Protein AF-A0A7S2LZ35-F1 (afdb_monomer)

Foldseek 3Di:
DVVVVLVVDPPQLQVVLVVVVVVCCVPVLVCLQQDDQDPVNLVVVQVVVLVSLLVSADPQHFDQDPPPRDTDHGDSVVSCVRNVHDGSVVSSLVSLLVVVVVCVPPDPVVVVVVPDDDDPPDDPDDDSVNDDNPNDDDDDPDDDPDDDDDDDDDDDDDDDDDDD

Structure (mmCIF, N/CA/C/O backbone):
data_AF-A0A7S2LZ35-F1
#
_entry.id   AF-A0A7S2LZ35-F1
#
loop_
_atom_site.group_PDB
_atom_site.id
_atom_site.type_symbol
_atom_site.label_atom_id
_atom_site.label_alt_id
_atom_site.label_comp_id
_atom_site.label_asym_id
_atom_site.label_entity_id
_atom_site.label_seq_id
_atom_site.pdbx_PDB_ins_code
_atom_site.Cartn_x
_atom_site.Cartn_y
_atom_site.Cartn_z
_atom_site.occupancy
_atom_site.B_iso_or_equiv
_atom_site.auth_seq_id
_atom_site.auth_comp_id
_atom_site.auth_asym_id
_atom_site.auth_atom_id
_atom_site.pdbx_PDB_model_num
ATOM 1 N N . MET A 1 1 ? -20.106 14.639 -1.423 1.00 40.66 1 MET A N 1
ATOM 2 C CA . MET A 1 1 ? -21.353 13.854 -1.262 1.00 40.66 1 MET A CA 1
ATOM 3 C C . MET A 1 1 ? -21.100 12.389 -0.881 1.00 40.66 1 MET A C 1
ATOM 5 O O . MET A 1 1 ? -21.795 11.892 -0.011 1.00 40.66 1 MET A O 1
ATOM 9 N N . ILE A 1 2 ? -20.058 11.730 -1.406 1.00 49.19 2 ILE A N 1
ATOM 10 C CA . ILE A 1 2 ? -19.741 10.306 -1.138 1.00 49.19 2 ILE A CA 1
ATOM 11 C C . ILE A 1 2 ? -19.340 10.013 0.327 1.00 49.19 2 ILE A C 1
ATOM 13 O O . ILE A 1 2 ? -19.723 8.994 0.892 1.00 49.19 2 ILE A O 1
ATOM 17 N N . HIS A 1 3 ? -18.640 10.937 0.997 1.00 40.78 3 HIS A N 1
ATOM 18 C CA . HIS A 1 3 ? -18.150 10.719 2.369 1.00 40.78 3 HIS A CA 1
ATOM 19 C C . HIS A 1 3 ? -19.265 10.627 3.436 1.00 40.78 3 HIS A C 1
ATOM 21 O O . HIS A 1 3 ? -19.021 10.113 4.524 1.00 40.78 3 HIS A O 1
ATOM 27 N N . ARG A 1 4 ? -20.482 11.134 3.174 1.00 51.84 4 ARG A N 1
ATOM 28 C CA . ARG A 1 4 ? -21.622 10.997 4.106 1.00 51.84 4 ARG A CA 1
ATOM 29 C C . ARG A 1 4 ? -22.387 9.688 3.911 1.00 51.84 4 ARG A C 1
ATOM 31 O O . ARG A 1 4 ? -22.840 9.140 4.903 1.00 51.84 4 ARG A O 1
ATOM 38 N N . LEU A 1 5 ? -22.460 9.170 2.684 1.00 43.72 5 LEU A N 1
ATOM 39 C CA . LEU A 1 5 ? -23.100 7.883 2.390 1.00 43.72 5 LEU A CA 1
ATOM 40 C C . LEU A 1 5 ? -22.292 6.706 2.956 1.00 43.72 5 LEU A C 1
ATOM 42 O O . LEU A 1 5 ? -22.841 5.892 3.686 1.00 43.72 5 LEU A O 1
ATOM 46 N N . LEU A 1 6 ? -20.965 6.707 2.781 1.00 49.78 6 LEU A N 1
ATOM 47 C CA . LEU A 1 6 ? -20.085 5.665 3.343 1.00 49.78 6 LEU A CA 1
ATOM 48 C C . LEU A 1 6 ? -19.996 5.678 4.881 1.00 49.78 6 LEU A C 1
ATOM 50 O O . LEU A 1 6 ? -19.560 4.704 5.484 1.00 49.78 6 LEU A O 1
ATOM 54 N N . ARG A 1 7 ? -20.357 6.800 5.522 1.00 51.75 7 ARG A N 1
ATOM 55 C CA . ARG A 1 7 ? -20.438 6.922 6.990 1.00 51.75 7 ARG A CA 1
ATOM 56 C C . ARG A 1 7 ? -21.841 6.652 7.534 1.00 51.75 7 ARG A C 1
ATOM 58 O O . ARG A 1 7 ? -21.964 6.444 8.735 1.00 51.75 7 ARG A O 1
ATOM 65 N N . GLY A 1 8 ? -22.860 6.762 6.680 1.00 48.88 8 GLY A N 1
ATOM 66 C CA . GLY A 1 8 ? -24.271 6.619 7.031 1.00 48.88 8 GLY A CA 1
ATOM 67 C C . GLY A 1 8 ? -24.752 5.175 6.959 1.00 48.88 8 GLY A C 1
ATOM 68 O O . GLY A 1 8 ? -25.606 4.786 7.747 1.00 48.88 8 GLY A O 1
ATOM 69 N N . GLU A 1 9 ? -24.158 4.365 6.086 1.00 53.78 9 GLU A N 1
ATOM 70 C CA . GLU A 1 9 ? -24.411 2.931 6.054 1.00 53.78 9 GLU A CA 1
ATOM 71 C C . GLU A 1 9 ? -23.328 2.202 6.841 1.00 53.78 9 GLU A C 1
ATOM 73 O O . GLU A 1 9 ? -22.132 2.409 6.636 1.00 53.78 9 GLU A O 1
ATOM 78 N N . ASN A 1 10 ? -23.747 1.322 7.748 1.00 63.78 10 ASN A N 1
ATOM 79 C CA . ASN A 1 10 ? -22.889 0.331 8.380 1.00 63.78 10 ASN A CA 1
ATOM 80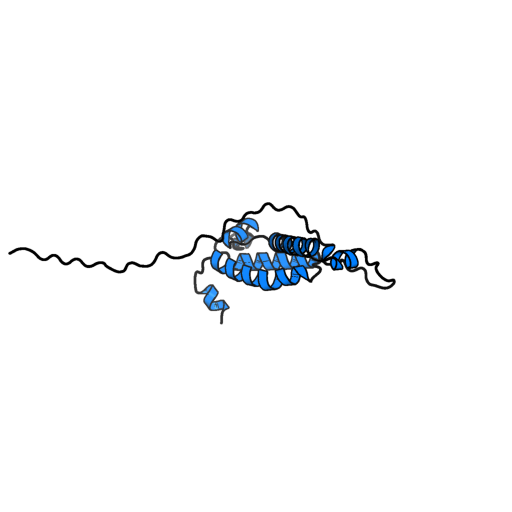 C C . ASN A 1 10 ? -22.376 -0.657 7.311 1.00 63.78 10 ASN A C 1
ATOM 82 O O . ASN A 1 10 ? -22.702 -1.844 7.352 1.00 63.78 10 ASN A O 1
ATOM 86 N N . MET A 1 11 ? -21.539 -0.210 6.373 1.00 73.38 11 MET A N 1
ATOM 87 C CA . MET A 1 11 ? -20.882 -1.093 5.418 1.00 73.38 11 MET A CA 1
ATOM 88 C C . MET A 1 11 ? -19.859 -1.949 6.150 1.00 73.38 11 MET A C 1
ATOM 90 O O . MET A 1 11 ? -19.128 -1.467 7.027 1.00 73.38 11 MET A O 1
ATOM 94 N N . ASN A 1 12 ? -19.860 -3.243 5.848 1.00 88.00 12 ASN A N 1
ATOM 95 C CA . ASN A 1 12 ? -18.923 -4.191 6.432 1.00 88.00 12 ASN A CA 1
ATOM 96 C C . ASN A 1 12 ? -17.478 -3.709 6.154 1.00 88.00 12 ASN A C 1
ATOM 98 O O . ASN A 1 12 ? -17.182 -3.370 5.003 1.00 88.00 12 ASN A O 1
ATOM 102 N N . PRO A 1 13 ? -16.576 -3.663 7.159 1.00 90.00 13 PRO A N 1
ATOM 103 C CA . PRO A 1 13 ? -15.186 -3.237 6.974 1.00 90.00 13 PRO A CA 1
ATOM 104 C C . PRO A 1 13 ? -14.482 -3.940 5.813 1.00 90.00 13 PRO A C 1
ATOM 106 O O . PRO A 1 13 ? -13.709 -3.304 5.099 1.00 90.00 13 PRO A O 1
ATOM 109 N N . ARG A 1 14 ? -14.816 -5.212 5.564 1.00 92.19 14 ARG A N 1
ATOM 110 C CA . ARG A 1 14 ? -14.281 -5.999 4.447 1.00 92.19 14 ARG A CA 1
ATOM 111 C C . ARG A 1 14 ? -14.656 -5.424 3.085 1.00 92.19 14 ARG A C 1
ATOM 113 O O . ARG A 1 14 ? -13.807 -5.342 2.206 1.00 92.19 14 ARG A O 1
ATOM 120 N N . VAL A 1 15 ? -15.897 -4.967 2.917 1.00 90.81 15 VAL A N 1
ATOM 121 C CA . VAL A 1 15 ? -16.371 -4.365 1.659 1.00 90.81 15 VAL A CA 1
ATOM 122 C C . VAL A 1 15 ? -15.667 -3.029 1.415 1.00 90.81 15 VAL A C 1
ATOM 124 O O . VAL A 1 15 ? -15.158 -2.791 0.321 1.00 90.81 15 VAL A O 1
ATOM 127 N N . CYS A 1 16 ? -15.535 -2.188 2.449 1.00 89.06 16 CYS A N 1
ATOM 128 C CA . CYS A 1 16 ? -14.715 -0.971 2.378 1.00 89.06 16 CYS A CA 1
ATOM 129 C C . CYS A 1 16 ? -13.269 -1.289 1.964 1.00 89.06 16 CYS A C 1
ATOM 131 O O . CYS A 1 16 ? -12.706 -0.621 1.094 1.00 89.06 16 CYS A O 1
ATOM 133 N N . GLY A 1 17 ? -12.692 -2.332 2.565 1.00 91.81 17 GLY A N 1
ATOM 134 C CA . GLY A 1 17 ? -11.363 -2.834 2.244 1.00 91.81 17 GLY A CA 1
ATOM 135 C C . GLY A 1 17 ? -11.219 -3.269 0.791 1.00 91.81 17 GLY A C 1
ATOM 136 O O . GLY A 1 17 ? -10.234 -2.900 0.161 1.00 91.81 17 GLY A O 1
ATOM 137 N N . MET A 1 18 ? -12.203 -3.970 0.221 1.00 92.31 18 MET A N 1
ATOM 138 C CA . MET A 1 18 ? -12.187 -4.385 -1.189 1.00 92.31 18 MET A CA 1
ATOM 139 C C . MET A 1 18 ? -12.111 -3.188 -2.143 1.00 92.31 18 MET A C 1
ATOM 141 O O . MET A 1 18 ? -11.251 -3.167 -3.025 1.00 92.31 18 MET A O 1
ATOM 145 N N . PHE A 1 19 ? -12.941 -2.160 -1.943 1.00 90.25 19 PHE A N 1
ATOM 146 C CA . PHE A 1 19 ? -12.892 -0.949 -2.772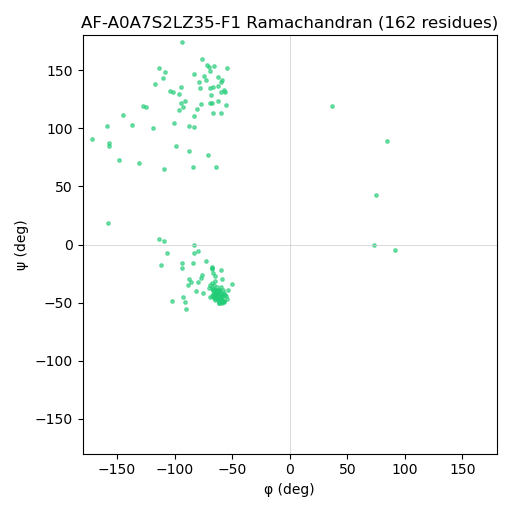 1.00 90.25 19 PHE A CA 1
ATOM 147 C C . PHE A 1 19 ? -11.568 -0.205 -2.621 1.00 90.25 19 PHE A C 1
ATOM 149 O O . PHE A 1 19 ? -10.959 0.208 -3.609 1.00 90.25 19 PHE A O 1
ATOM 156 N N . PHE A 1 20 ? -11.092 -0.055 -1.385 1.00 90.81 20 PHE A N 1
ATOM 157 C CA . PHE A 1 20 ? -9.810 0.590 -1.133 1.00 90.81 20 PHE A CA 1
ATOM 158 C C . PHE A 1 20 ? -8.652 -0.181 -1.767 1.00 90.81 20 PHE A C 1
ATOM 160 O O . PHE A 1 20 ? -7.794 0.422 -2.413 1.00 90.81 20 PHE A O 1
ATOM 167 N N . LYS A 1 21 ? -8.658 -1.513 -1.647 1.00 90.62 21 LYS A N 1
ATOM 168 C CA . LYS A 1 21 ? -7.703 -2.407 -2.299 1.00 90.62 21 LYS A CA 1
ATOM 169 C C . LYS A 1 21 ? -7.729 -2.201 -3.807 1.00 90.62 21 LYS A C 1
ATOM 171 O O . LYS A 1 21 ? -6.666 -1.982 -4.366 1.00 90.62 21 LYS A O 1
ATOM 176 N N . ALA A 1 22 ? -8.894 -2.186 -4.453 1.00 90.19 22 ALA A N 1
ATOM 177 C CA . ALA A 1 22 ? -8.993 -1.981 -5.900 1.00 90.19 22 ALA A CA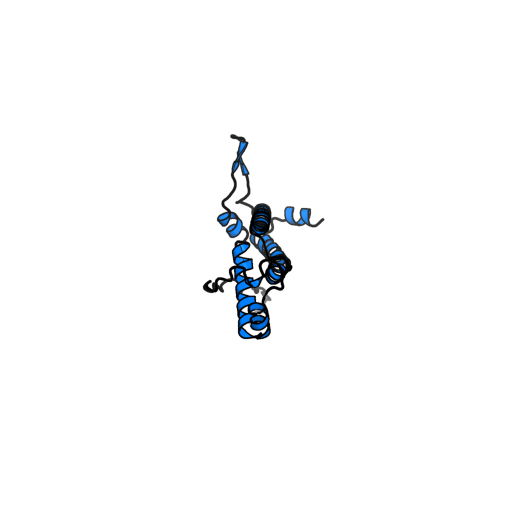 1
ATOM 178 C C . ALA A 1 22 ? -8.365 -0.649 -6.351 1.00 90.19 22 ALA A C 1
ATOM 180 O O . ALA A 1 22 ? -7.594 -0.618 -7.308 1.00 90.19 22 ALA A O 1
ATOM 181 N N . VAL A 1 23 ? -8.613 0.445 -5.622 1.00 88.88 23 VAL A N 1
ATOM 182 C CA . VAL A 1 23 ? -8.012 1.760 -5.919 1.00 88.88 23 VAL A CA 1
ATOM 183 C C . VAL A 1 23 ? -6.497 1.746 -5.708 1.00 88.88 23 VAL A C 1
ATOM 185 O O . VAL A 1 23 ? -5.743 2.246 -6.543 1.00 88.88 23 VAL A O 1
ATOM 188 N N . VAL A 1 24 ? -6.034 1.150 -4.609 1.00 86.81 24 VAL A N 1
ATOM 189 C CA . VAL A 1 24 ? -4.604 0.977 -4.320 1.00 86.81 24 VAL A CA 1
ATOM 190 C C . VAL A 1 24 ? -3.936 0.136 -5.402 1.00 86.81 24 VAL A C 1
ATOM 192 O O . VAL A 1 24 ? -2.856 0.490 -5.865 1.00 86.81 24 VAL A O 1
ATOM 195 N N . GLN A 1 25 ? -4.588 -0.934 -5.847 1.00 83.50 25 GLN A N 1
ATOM 196 C CA . GLN A 1 25 ? -4.104 -1.774 -6.930 1.00 83.50 25 GLN A CA 1
ATOM 197 C C . GLN A 1 25 ? -4.041 -0.998 -8.251 1.00 83.50 25 GLN A C 1
ATOM 199 O O . GLN A 1 25 ? -3.032 -1.068 -8.940 1.00 83.50 25 GLN A O 1
ATOM 204 N N . ALA A 1 26 ? -5.039 -0.182 -8.579 1.00 84.56 26 ALA A N 1
ATOM 205 C CA . ALA A 1 26 ? -5.015 0.623 -9.799 1.00 84.56 26 ALA A CA 1
ATOM 206 C C . ALA A 1 26 ? -3.894 1.683 -9.802 1.00 84.56 26 ALA A C 1
ATOM 208 O O . ALA A 1 26 ? -3.210 1.854 -10.808 1.00 84.56 26 ALA A O 1
ATOM 209 N N . VAL A 1 27 ? -3.684 2.388 -8.684 1.00 80.94 27 VAL A N 1
ATOM 210 C CA . VAL A 1 27 ? -2.743 3.522 -8.616 1.00 80.94 27 VAL A CA 1
ATOM 211 C C . VAL A 1 27 ? -1.336 3.083 -8.215 1.00 80.94 27 VAL A C 1
ATOM 213 O O . VAL A 1 27 ? -0.364 3.377 -8.910 1.00 80.94 27 VAL A O 1
ATOM 216 N N . LEU A 1 28 ? -1.207 2.399 -7.077 1.00 70.88 28 LEU A N 1
ATOM 217 C CA . LEU A 1 28 ? 0.095 2.086 -6.491 1.00 70.88 28 LEU A CA 1
ATOM 218 C C . LEU A 1 28 ? 0.755 0.893 -7.171 1.00 70.88 28 LEU A C 1
ATOM 220 O O . LEU A 1 28 ? 1.976 0.904 -7.282 1.00 70.88 28 LEU A O 1
ATOM 224 N N . LEU A 1 29 ? 0.006 -0.097 -7.674 1.00 65.69 29 LEU A N 1
ATOM 225 C CA . LEU A 1 29 ? 0.647 -1.237 -8.338 1.00 65.69 29 LEU A CA 1
ATOM 226 C C . LEU A 1 29 ? 1.154 -0.887 -9.735 1.00 65.69 29 LEU A C 1
ATOM 228 O O . LEU A 1 29 ? 2.294 -1.229 -10.035 1.00 65.69 29 LEU A O 1
ATOM 232 N N . TYR A 1 30 ? 0.401 -0.130 -10.537 1.00 68.62 30 TYR A N 1
ATOM 233 C CA . TYR A 1 30 ? 0.916 0.372 -11.819 1.00 68.62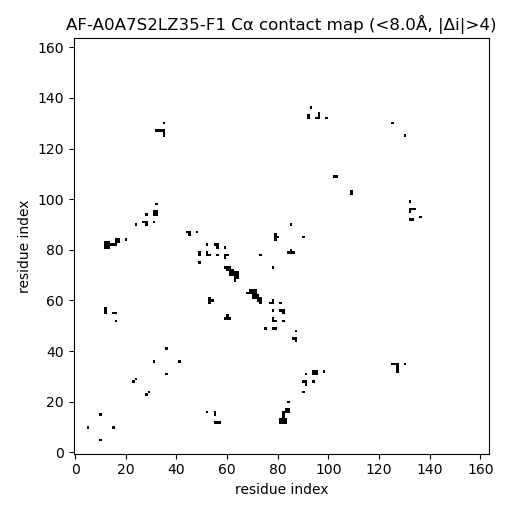 30 TYR A CA 1
ATOM 234 C C . TYR A 1 30 ? 2.065 1.378 -11.619 1.00 68.62 30 TYR A C 1
ATOM 236 O O . TYR A 1 30 ? 3.079 1.347 -12.319 1.00 68.62 30 TYR A O 1
ATOM 244 N N . GLY A 1 31 ? 1.968 2.228 -10.590 1.00 72.81 31 GLY A N 1
ATOM 245 C CA . GLY A 1 31 ? 3.070 3.105 -10.190 1.00 72.81 31 GLY A CA 1
ATOM 246 C C . GLY A 1 31 ? 4.310 2.330 -9.732 1.00 72.81 31 GLY A C 1
ATOM 247 O O . GLY A 1 31 ? 5.426 2.701 -10.077 1.00 72.81 31 GLY A O 1
ATOM 248 N N . SER A 1 32 ? 4.152 1.219 -9.007 1.00 70.69 32 SER A N 1
ATOM 249 C CA . SER A 1 32 ? 5.277 0.445 -8.459 1.00 70.69 32 SER A CA 1
ATOM 250 C C . SER A 1 32 ? 6.147 -0.249 -9.510 1.00 70.69 32 SER A C 1
ATOM 252 O O . SER A 1 32 ? 7.304 -0.555 -9.209 1.00 70.69 32 SER A O 1
ATOM 254 N N . GLU A 1 33 ? 5.606 -0.469 -10.713 1.00 72.81 33 GLU A N 1
ATOM 255 C CA . GLU A 1 33 ? 6.319 -1.005 -11.882 1.00 72.81 33 GLU A CA 1
ATOM 256 C C . GLU A 1 33 ? 7.198 0.052 -12.556 1.00 72.81 33 GLU A C 1
ATOM 258 O O . GLU A 1 33 ? 8.221 -0.268 -13.153 1.00 72.81 33 GLU A O 1
ATOM 263 N N . THR A 1 34 ? 6.808 1.323 -12.461 1.00 68.69 34 THR A N 1
ATOM 264 C CA . THR A 1 34 ? 7.433 2.418 -13.214 1.00 68.69 34 THR A CA 1
ATOM 265 C C . THR A 1 34 ? 8.205 3.395 -12.328 1.00 68.69 34 THR A C 1
ATOM 267 O O . THR A 1 34 ? 9.038 4.153 -12.828 1.00 68.69 34 THR A O 1
ATOM 270 N N . TRP A 1 35 ? 7.963 3.397 -11.012 1.00 74.88 35 TRP A N 1
ATOM 271 C CA . TRP A 1 35 ? 8.552 4.342 -10.065 1.00 74.88 35 TRP A CA 1
ATOM 272 C C . TRP A 1 35 ? 9.577 3.688 -9.136 1.00 74.88 35 TRP A C 1
ATOM 274 O O . TRP A 1 35 ? 9.426 2.572 -8.631 1.00 74.88 35 TRP A O 1
ATOM 284 N N . VAL A 1 36 ? 10.620 4.461 -8.841 1.00 78.31 36 VAL A N 1
ATOM 285 C CA . VAL A 1 36 ? 11.601 4.147 -7.802 1.00 78.31 36 VAL A CA 1
ATOM 286 C C . VAL A 1 36 ? 11.070 4.713 -6.490 1.00 78.31 36 VAL A C 1
ATOM 288 O O . VAL A 1 36 ? 11.127 5.923 -6.263 1.00 78.31 36 VAL A O 1
ATOM 291 N N . LEU A 1 37 ? 10.519 3.849 -5.637 1.00 79.25 37 LEU A N 1
ATOM 292 C CA . LEU A 1 37 ? 10.028 4.253 -4.322 1.00 79.25 37 LEU A CA 1
ATOM 293 C C . LEU A 1 37 ? 11.214 4.350 -3.363 1.00 79.25 37 LEU A C 1
ATOM 295 O O . LEU A 1 37 ? 11.899 3.364 -3.094 1.00 79.25 37 LEU A O 1
ATOM 299 N N . THR A 1 38 ? 11.483 5.553 -2.860 1.00 82.00 38 THR A N 1
ATOM 300 C CA . THR A 1 38 ? 12.479 5.731 -1.802 1.00 82.00 38 THR A CA 1
ATOM 301 C C . THR A 1 38 ? 11.941 5.183 -0.486 1.00 82.00 38 THR A C 1
ATOM 303 O O . THR A 1 38 ? 10.738 5.194 -0.234 1.00 82.00 38 THR A O 1
ATOM 306 N N . GLU A 1 39 ? 12.845 4.788 0.402 1.00 83.44 39 GLU A N 1
ATOM 307 C CA . GLU A 1 39 ? 12.512 4.340 1.757 1.00 83.44 39 GLU A CA 1
ATOM 308 C C . GLU A 1 39 ? 11.653 5.370 2.525 1.00 83.44 39 GLU A C 1
ATOM 310 O O . GLU A 1 39 ? 10.696 5.026 3.214 1.00 83.44 39 GLU A O 1
ATOM 315 N N . SER A 1 40 ? 11.940 6.666 2.356 1.00 86.50 40 SER A N 1
ATOM 316 C CA . SER A 1 40 ? 11.136 7.745 2.941 1.00 86.50 40 SER A CA 1
ATOM 317 C C . SER A 1 40 ? 9.713 7.798 2.379 1.00 86.50 40 SER A C 1
ATOM 319 O O . SER A 1 40 ? 8.760 7.920 3.147 1.00 86.50 40 SER A O 1
ATOM 321 N N . ALA A 1 41 ? 9.557 7.671 1.057 1.00 85.81 41 ALA A N 1
ATOM 322 C CA . ALA A 1 41 ? 8.250 7.645 0.411 1.00 85.81 41 ALA A CA 1
ATOM 323 C C . ALA A 1 41 ? 7.450 6.407 0.834 1.00 85.81 41 ALA A C 1
ATOM 325 O O . ALA A 1 41 ? 6.255 6.520 1.106 1.00 85.81 41 ALA A O 1
ATOM 326 N N . MET A 1 42 ? 8.116 5.257 0.971 1.00 86.19 42 MET A N 1
ATOM 327 C CA . MET A 1 42 ? 7.499 4.017 1.435 1.00 86.19 42 MET A CA 1
ATOM 328 C C . MET A 1 42 ? 6.908 4.174 2.839 1.00 86.19 42 MET A C 1
ATOM 330 O O . MET A 1 42 ? 5.728 3.898 3.041 1.00 86.19 42 MET A O 1
ATOM 334 N N . ARG A 1 43 ? 7.660 4.744 3.791 1.00 89.12 43 ARG A N 1
ATOM 335 C CA . ARG A 1 43 ? 7.146 5.020 5.148 1.00 89.12 43 ARG A CA 1
ATOM 336 C C . ARG A 1 43 ? 5.953 5.974 5.153 1.00 89.12 43 ARG A C 1
ATOM 338 O O . ARG A 1 43 ? 5.009 5.779 5.919 1.00 89.12 43 ARG A O 1
ATOM 345 N N . CYS A 1 44 ? 5.977 7.007 4.309 1.00 90.44 44 CYS A N 1
ATOM 346 C CA . CYS A 1 44 ? 4.844 7.922 4.163 1.00 90.44 44 CYS A CA 1
ATOM 347 C C . CYS A 1 44 ? 3.598 7.197 3.638 1.00 90.44 44 CYS A C 1
ATOM 349 O O . CYS A 1 44 ? 2.502 7.398 4.168 1.00 90.44 44 CYS A O 1
ATOM 351 N N . LEU A 1 45 ? 3.767 6.336 2.632 1.00 89.25 45 LEU A N 1
ATOM 352 C CA . LEU A 1 45 ? 2.683 5.547 2.056 1.00 89.25 45 LEU A CA 1
ATOM 353 C 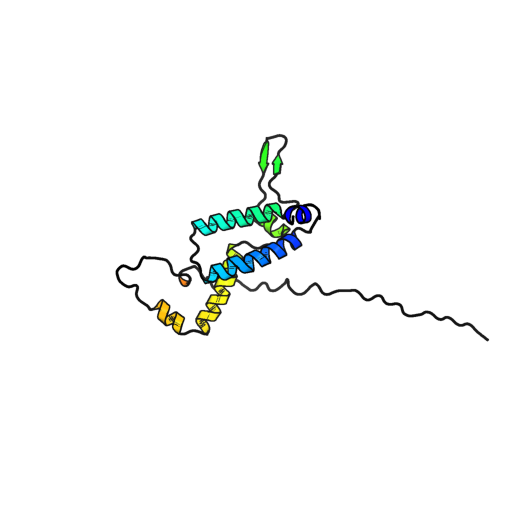C . LEU A 1 45 ? 2.133 4.521 3.051 1.00 89.25 45 LEU A C 1
ATOM 355 O O . LEU A 1 45 ? 0.917 4.426 3.188 1.00 89.25 45 LEU A O 1
ATOM 359 N N . GLU A 1 46 ? 2.983 3.822 3.803 1.00 90.94 46 GLU A N 1
ATOM 360 C CA . GLU A 1 46 ? 2.548 2.914 4.872 1.00 90.94 46 GLU A CA 1
ATOM 361 C C . GLU A 1 46 ? 1.722 3.638 5.939 1.00 90.94 46 GLU A C 1
ATOM 363 O O . GLU A 1 46 ? 0.672 3.151 6.362 1.00 90.94 46 GLU A O 1
ATOM 368 N N . GLY A 1 47 ? 2.167 4.825 6.363 1.00 92.19 47 GLY A N 1
ATOM 369 C CA . GLY A 1 47 ? 1.441 5.640 7.334 1.00 92.19 47 GLY A CA 1
ATOM 370 C C . GLY A 1 47 ? 0.074 6.084 6.812 1.00 92.19 47 GLY A C 1
ATOM 371 O O . GLY A 1 47 ? -0.919 6.028 7.543 1.00 92.19 47 GLY A O 1
ATOM 372 N N . PHE A 1 48 ? -0.001 6.493 5.543 1.00 91.56 48 PHE A N 1
ATOM 373 C CA . PHE A 1 48 ? -1.264 6.803 4.874 1.00 91.56 48 PHE A CA 1
ATOM 374 C C . PHE A 1 48 ? -2.177 5.572 4.795 1.00 91.56 48 PHE A C 1
ATOM 376 O O . PHE A 1 48 ? -3.347 5.657 5.172 1.00 91.56 48 PHE A O 1
ATOM 383 N N . TYR A 1 49 ? -1.632 4.433 4.370 1.00 92.50 49 TYR A N 1
ATOM 384 C CA . TYR A 1 49 ? -2.345 3.170 4.202 1.00 92.50 49 TYR A CA 1
ATOM 385 C C . TYR A 1 49 ? -2.954 2.685 5.521 1.00 92.50 49 TYR A C 1
ATOM 387 O O . TYR A 1 49 ? -4.151 2.414 5.597 1.00 92.50 49 TYR A O 1
ATOM 395 N N . TYR A 1 50 ? -2.163 2.687 6.597 1.00 93.19 50 TYR A N 1
ATOM 396 C CA . TYR A 1 50 ? -2.633 2.356 7.942 1.00 93.19 50 TYR A CA 1
ATOM 397 C C . TYR A 1 50 ? -3.729 3.316 8.422 1.00 93.19 50 TYR A C 1
ATOM 399 O O . TYR A 1 50 ? -4.770 2.879 8.906 1.00 93.19 50 TYR A O 1
ATOM 407 N N . ARG A 1 51 ? -3.556 4.633 8.244 1.00 92.62 51 ARG A N 1
ATOM 408 C CA . ARG A 1 51 ? -4.580 5.619 8.636 1.00 92.62 51 ARG A CA 1
ATOM 409 C C . ARG A 1 51 ? -5.883 5.452 7.857 1.00 92.62 51 ARG A C 1
ATOM 411 O O . ARG A 1 51 ? -6.951 5.672 8.426 1.00 92.62 51 ARG A O 1
ATOM 418 N N . ALA A 1 52 ? -5.810 5.095 6.577 1.00 91.88 52 ALA A N 1
ATOM 419 C CA . ALA A 1 52 ? -6.983 4.776 5.773 1.00 91.88 52 ALA A CA 1
ATOM 420 C C . ALA A 1 52 ? -7.679 3.514 6.303 1.00 91.88 52 ALA A C 1
ATOM 422 O O . ALA A 1 52 ? -8.888 3.546 6.529 1.00 91.88 52 ALA A O 1
ATOM 423 N N . ALA A 1 53 ? -6.918 2.458 6.606 1.00 92.75 53 ALA A N 1
ATOM 424 C CA . ALA A 1 53 ? -7.440 1.227 7.193 1.00 92.75 53 ALA A CA 1
ATOM 425 C C . ALA A 1 53 ? -8.139 1.471 8.540 1.00 92.75 53 ALA A C 1
ATOM 427 O O . ALA A 1 53 ? -9.290 1.080 8.706 1.00 92.75 53 ALA A O 1
ATOM 428 N N . CYS A 1 54 ? -7.534 2.248 9.443 1.00 91.81 54 CYS A N 1
ATOM 429 C CA . CYS A 1 54 ? -8.153 2.634 10.717 1.00 91.81 54 CYS A CA 1
ATOM 430 C C . CYS A 1 54 ? -9.484 3.385 10.553 1.00 91.81 54 CYS A C 1
ATOM 432 O O . CYS A 1 54 ? -10.338 3.329 11.433 1.00 91.81 54 CYS A O 1
ATOM 434 N N . ARG A 1 55 ? -9.681 4.127 9.455 1.00 89.69 55 ARG A N 1
ATOM 435 C CA . ARG A 1 55 ? -10.959 4.810 9.186 1.00 89.69 55 ARG A CA 1
ATOM 436 C C . ARG A 1 55 ? -12.043 3.851 8.689 1.00 89.69 55 ARG A C 1
ATOM 438 O O . ARG A 1 55 ? -13.219 4.150 8.885 1.00 89.69 55 ARG A O 1
ATOM 445 N N . MET A 1 56 ? -11.651 2.745 8.058 1.00 90.62 56 MET A N 1
ATOM 446 C CA . MET A 1 56 ? -12.552 1.715 7.528 1.00 90.62 56 MET A CA 1
ATOM 447 C C . MET A 1 56 ? -12.892 0.636 8.560 1.00 90.62 56 MET A C 1
ATOM 449 O O . MET A 1 56 ? -14.028 0.166 8.577 1.00 90.62 56 MET A O 1
ATOM 453 N N . ALA A 1 57 ? -11.945 0.288 9.438 1.00 90.50 57 ALA A N 1
ATOM 454 C CA . ALA A 1 57 ? -12.169 -0.572 10.601 1.00 90.50 57 ALA A CA 1
ATOM 455 C C . ALA A 1 57 ? -13.309 -0.017 11.461 1.00 90.50 57 ALA A C 1
ATOM 457 O O . ALA A 1 57 ? -13.537 1.188 11.457 1.00 90.50 57 ALA A O 1
ATOM 458 N N . ARG A 1 58 ? -14.028 -0.857 12.196 1.00 87.44 58 ARG A N 1
ATOM 459 C CA . ARG A 1 58 ? -15.052 -0.519 13.196 1.00 87.44 58 ARG A CA 1
ATOM 460 C C . ARG A 1 58 ? -14.507 -0.654 14.611 1.00 87.44 58 ARG A C 1
ATOM 462 O O . ARG A 1 58 ? -14.668 0.275 15.402 1.00 87.44 58 ARG A O 1
ATOM 469 N N . GLU A 1 59 ? -13.863 -1.774 14.912 1.00 87.88 59 GLU A N 1
ATOM 470 C CA . GLU A 1 59 ? -13.431 -2.139 16.262 1.00 87.88 59 GLU A CA 1
ATOM 471 C C . GLU A 1 59 ? -12.014 -1.652 16.546 1.00 87.88 59 GLU A C 1
ATOM 473 O O . GLU A 1 59 ? -11.786 -0.951 17.545 1.00 87.88 59 GLU A O 1
ATOM 478 N N . ASN A 1 60 ? -11.091 -1.938 15.625 1.00 89.00 60 ASN A N 1
ATOM 479 C CA . ASN A 1 60 ? -9.682 -1.576 15.707 1.00 89.00 60 ASN A CA 1
ATOM 480 C C . ASN A 1 60 ? -9.465 -0.144 15.214 1.00 89.00 60 ASN A C 1
ATOM 482 O O . ASN A 1 60 ? -8.844 0.127 14.185 1.00 89.00 60 ASN A O 1
ATOM 486 N N . ARG A 1 61 ? -10.002 0.813 15.972 1.00 88.38 61 ARG A N 1
ATOM 487 C CA . ARG A 1 61 ? -9.791 2.251 15.764 1.00 88.38 61 ARG A CA 1
ATOM 488 C C . ARG A 1 61 ? -8.902 2.832 16.858 1.00 88.38 61 ARG A C 1
ATOM 490 O O . ARG A 1 61 ? -9.004 2.391 18.002 1.00 88.38 61 ARG A O 1
ATOM 497 N N . PRO A 1 62 ? -8.100 3.868 16.555 1.00 90.25 62 PRO A N 1
ATOM 498 C CA . PRO A 1 62 ? -7.476 4.682 17.588 1.00 90.25 62 PRO A CA 1
ATOM 499 C C . PRO A 1 62 ? -8.544 5.233 18.535 1.00 90.25 62 PRO A C 1
ATOM 501 O O . PRO A 1 62 ? -9.468 5.929 18.101 1.00 90.25 62 PRO A O 1
ATOM 504 N N . LYS A 1 63 ? -8.434 4.898 19.819 1.00 89.38 63 LYS A N 1
ATOM 505 C CA . LYS A 1 63 ? -9.385 5.299 20.861 1.00 89.38 63 LYS A CA 1
ATOM 506 C C . LYS A 1 63 ? -8.663 6.176 21.868 1.00 89.38 63 LYS A C 1
ATOM 508 O O . LYS A 1 63 ? -7.528 5.897 22.247 1.00 89.38 63 LYS A O 1
ATOM 513 N N . LYS A 1 64 ? -9.329 7.246 22.295 1.00 90.25 64 LYS A N 1
ATOM 514 C CA . LYS A 1 64 ? -8.864 8.066 23.409 1.00 90.25 64 LYS A CA 1
ATOM 515 C C . LYS A 1 64 ? -9.484 7.517 24.684 1.00 90.25 64 LYS A C 1
ATOM 517 O O . LYS A 1 64 ? -10.708 7.424 24.762 1.00 90.25 64 LYS A O 1
ATOM 522 N N . ASN A 1 65 ? -8.661 7.162 25.661 1.00 88.81 65 ASN A N 1
ATOM 523 C CA . ASN A 1 65 ? -9.152 6.779 26.973 1.00 88.81 65 ASN A CA 1
ATOM 524 C C . ASN A 1 65 ? -9.763 8.015 27.651 1.00 88.81 65 ASN A C 1
ATOM 526 O O . ASN A 1 65 ? -9.100 9.040 27.813 1.00 88.81 65 ASN A O 1
ATOM 530 N N . SER A 1 66 ? -11.040 7.934 28.023 1.00 85.56 66 SER A N 1
ATOM 531 C CA . SER A 1 66 ? -11.775 9.047 28.632 1.00 85.56 66 SER A CA 1
ATOM 532 C C . SER A 1 66 ? -11.256 9.433 30.018 1.00 85.56 66 SER A C 1
ATOM 534 O O . SER A 1 66 ? -11.452 10.572 30.425 1.00 85.56 66 SER A O 1
ATOM 536 N N . GLN A 1 67 ? -10.606 8.512 30.734 1.00 85.25 67 GLN A N 1
ATOM 537 C CA . GLN A 1 67 ? -10.143 8.727 32.107 1.00 85.25 67 GLN A CA 1
ATOM 538 C C . GLN A 1 67 ? -8.702 9.244 32.166 1.00 85.25 67 GLN A C 1
ATOM 540 O O . GLN A 1 67 ? -8.423 10.193 32.889 1.00 85.25 67 GLN A O 1
ATOM 545 N N . THR A 1 68 ? -7.788 8.656 31.389 1.00 88.75 68 THR A N 1
ATOM 546 C CA . THR A 1 68 ? -6.365 9.052 31.377 1.00 88.75 68 THR A CA 1
ATOM 547 C C . THR A 1 68 ? -6.034 10.079 30.294 1.00 88.75 68 THR A C 1
ATOM 549 O O . THR A 1 68 ? -4.981 10.707 30.332 1.00 88.75 68 THR A O 1
ATOM 552 N N . GLY A 1 69 ? -6.914 10.258 29.303 1.00 89.00 69 GLY A N 1
ATOM 553 C CA . GLY A 1 69 ? -6.679 11.124 28.148 1.00 89.00 69 GLY A CA 1
ATOM 554 C C . GLY A 1 69 ? -5.673 10.570 27.130 1.00 89.00 69 GLY A C 1
ATOM 555 O O . GLY A 1 69 ? -5.439 11.221 26.108 1.00 89.00 69 GLY A O 1
ATOM 556 N N . GLU A 1 70 ? -5.109 9.388 27.382 1.00 92.81 70 GLU A N 1
ATOM 557 C CA . GLU A 1 70 ? -4.113 8.726 26.542 1.00 92.81 70 GLU A CA 1
ATOM 558 C C . GLU A 1 70 ? -4.742 8.125 25.275 1.00 92.81 70 GLU A C 1
ATOM 560 O O . GLU A 1 70 ? -5.880 7.648 25.283 1.00 92.81 70 GLU A O 1
ATOM 565 N N . TRP A 1 71 ? -4.001 8.157 24.165 1.00 91.56 71 TRP A N 1
ATOM 566 C CA . TRP A 1 71 ? -4.420 7.545 22.907 1.00 91.56 71 TRP A CA 1
ATOM 567 C C . TRP A 1 71 ? -3.892 6.121 22.797 1.00 91.56 71 TRP A C 1
ATOM 569 O O . TRP A 1 71 ? -2.687 5.906 22.702 1.00 91.56 71 TRP A O 1
ATOM 579 N N . THR A 1 72 ? -4.802 5.157 22.711 1.00 89.69 72 THR A N 1
ATOM 580 C CA . THR A 1 72 ? -4.468 3.767 22.413 1.00 89.69 72 THR A CA 1
ATOM 581 C C . THR A 1 72 ? -4.609 3.532 20.915 1.00 89.69 72 THR A C 1
ATOM 583 O O . THR A 1 72 ? -5.681 3.737 20.335 1.00 89.69 72 THR A O 1
ATOM 586 N N . TYR A 1 73 ? -3.518 3.107 20.282 1.00 89.06 73 TYR A N 1
ATOM 587 C CA . TYR A 1 73 ? -3.495 2.748 18.868 1.00 89.06 73 TYR A CA 1
ATOM 588 C C . TYR A 1 73 ? -3.539 1.224 18.714 1.00 89.06 73 TYR A C 1
ATOM 590 O O . TYR A 1 73 ? -2.765 0.536 19.378 1.00 89.06 73 TYR A O 1
ATOM 598 N N . PRO A 1 74 ? -4.417 0.691 17.848 1.00 92.25 74 PRO A N 1
ATOM 599 C CA . PRO A 1 74 ? -4.487 -0.742 17.589 1.00 92.25 74 PRO A CA 1
ATOM 600 C C . PRO A 1 74 ? -3.255 -1.219 16.814 1.00 92.25 74 PRO A C 1
ATOM 602 O O . PRO A 1 74 ? -2.663 -0.458 16.032 1.00 92.25 74 PRO A O 1
ATOM 605 N N . ALA A 1 75 ? -2.893 -2.490 16.986 1.00 93.56 75 ALA A N 1
ATOM 606 C CA . ALA A 1 75 ? -1.815 -3.092 16.216 1.00 93.56 75 ALA A CA 1
ATOM 607 C C . ALA A 1 75 ? -2.167 -3.103 14.718 1.00 93.56 75 ALA A C 1
ATOM 609 O O . ALA A 1 75 ? -3.320 -3.275 14.326 1.00 93.56 75 ALA A O 1
ATOM 610 N N . ARG A 1 76 ? -1.160 -2.908 13.853 1.00 92.75 76 ARG A N 1
ATOM 611 C CA . ARG A 1 76 ? -1.373 -2.833 12.392 1.00 92.75 76 ARG A CA 1
ATOM 612 C C . ARG A 1 76 ? -2.026 -4.100 11.838 1.00 92.75 76 ARG A C 1
ATOM 614 O O . ARG A 1 76 ? -2.884 -3.997 10.968 1.00 92.75 76 ARG A O 1
ATOM 621 N N . LYS A 1 77 ? -1.616 -5.263 12.354 1.00 94.19 77 LYS A N 1
ATOM 622 C CA . LYS A 1 77 ? -2.116 -6.574 11.935 1.00 94.19 77 LYS A CA 1
ATOM 623 C C . LYS A 1 77 ? -3.628 -6.676 12.138 1.00 94.19 77 LYS A C 1
ATOM 625 O O . LYS A 1 77 ? -4.328 -6.949 11.175 1.00 94.19 77 LYS A O 1
ATOM 630 N N . ASP A 1 78 ? -4.114 -6.337 13.327 1.00 94.50 78 ASP A N 1
ATOM 631 C CA . ASP A 1 78 ? -5.532 -6.450 13.688 1.00 94.50 78 ASP A CA 1
ATOM 632 C C . ASP A 1 78 ? -6.416 -5.530 12.830 1.00 94.50 78 ASP A C 1
ATOM 634 O O . ASP A 1 78 ? -7.473 -5.933 12.348 1.00 94.50 78 ASP A O 1
ATOM 638 N N . VAL A 1 79 ? -5.950 -4.302 12.558 1.00 94.75 79 VAL A N 1
ATOM 639 C CA . VAL A 1 79 ? -6.652 -3.361 11.665 1.00 94.75 79 VAL A CA 1
ATOM 640 C C . VAL A 1 79 ? -6.753 -3.918 10.245 1.00 94.75 79 VAL A C 1
ATOM 642 O O . VAL A 1 79 ? -7.802 -3.828 9.605 1.00 94.75 79 VAL A O 1
ATOM 645 N N . PHE A 1 80 ? -5.651 -4.451 9.719 1.00 94.94 80 PHE A N 1
ATOM 646 C CA . PHE A 1 80 ? -5.610 -4.990 8.363 1.00 94.94 80 PHE A CA 1
ATOM 647 C C . PHE A 1 80 ? -6.411 -6.280 8.236 1.00 94.94 80 PHE A C 1
ATOM 649 O O . PHE A 1 80 ? -7.112 -6.449 7.241 1.00 94.94 80 PHE A O 1
ATOM 656 N N . GLU A 1 81 ? -6.380 -7.133 9.254 1.00 95.25 81 GLU A N 1
ATOM 657 C CA . GLU A 1 81 ? -7.207 -8.325 9.322 1.00 95.25 81 GLU A CA 1
ATOM 658 C C . GLU A 1 81 ? -8.685 -7.946 9.318 1.00 95.25 81 GLU A C 1
ATOM 660 O O . GLU A 1 81 ? -9.407 -8.411 8.449 1.00 95.25 81 GLU A O 1
ATOM 665 N N . GLU A 1 82 ? -9.134 -7.025 10.171 1.00 93.69 82 GLU A N 1
ATOM 666 C CA . GLU A 1 82 ? -10.536 -6.589 10.214 1.00 93.69 82 GLU A CA 1
ATOM 667 C C . GLU A 1 82 ? -11.045 -6.065 8.858 1.00 93.69 82 GLU A C 1
ATOM 669 O O . GLU A 1 82 ? -12.148 -6.402 8.419 1.00 93.69 82 GLU A O 1
ATOM 674 N N . VAL A 1 83 ? -10.234 -5.253 8.176 1.00 93.44 83 VAL A N 1
ATOM 675 C CA . VAL A 1 83 ? -10.588 -4.622 6.892 1.00 93.44 83 VAL A CA 1
ATOM 676 C C . VAL A 1 83 ? -10.332 -5.554 5.696 1.00 93.44 83 VAL A C 1
ATOM 678 O O . VAL A 1 83 ? -10.870 -5.332 4.616 1.00 93.44 83 VAL A O 1
ATOM 681 N N . GLY A 1 84 ? -9.565 -6.633 5.860 1.00 93.69 84 GLY A N 1
ATOM 682 C CA . GLY A 1 84 ? -9.208 -7.560 4.782 1.00 93.69 84 GLY A CA 1
ATOM 683 C C . GLY A 1 84 ? -8.153 -7.031 3.820 1.00 93.69 84 GLY A C 1
ATOM 684 O O . GLY A 1 84 ? -8.267 -7.200 2.606 1.00 93.69 84 GLY A O 1
ATOM 685 N N . LEU A 1 85 ? -7.125 -6.387 4.362 1.00 93.69 85 LEU A N 1
ATOM 686 C CA . LEU A 1 85 ? -5.985 -5.864 3.617 1.00 93.69 85 LEU A CA 1
ATOM 687 C C . LEU A 1 85 ? -4.702 -6.615 3.996 1.00 93.69 85 LEU A C 1
ATOM 689 O O . LEU A 1 85 ? -4.561 -7.083 5.118 1.00 93.69 85 LEU A O 1
ATOM 693 N N . TYR A 1 86 ? -3.752 -6.689 3.065 1.00 92.94 86 TYR A N 1
ATOM 694 C CA . TYR A 1 86 ? -2.354 -7.008 3.364 1.00 92.94 86 TYR A CA 1
ATOM 695 C C . TYR A 1 86 ? -1.559 -5.718 3.561 1.00 92.94 86 TYR A C 1
ATOM 697 O O . TYR A 1 86 ? -2.083 -4.617 3.350 1.00 92.94 86 TYR A O 1
ATOM 705 N N . THR A 1 87 ? -0.288 -5.828 3.950 1.00 91.25 87 THR A N 1
ATOM 706 C CA . THR A 1 87 ? 0.563 -4.641 4.006 1.00 91.25 87 THR A CA 1
ATOM 707 C C . THR A 1 87 ? 0.788 -4.087 2.600 1.00 91.25 87 THR A C 1
ATOM 709 O O . THR A 1 87 ? 0.715 -4.800 1.596 1.00 91.25 87 THR A O 1
ATOM 712 N N . LEU A 1 88 ? 1.056 -2.784 2.510 1.00 88.38 88 LEU A N 1
ATOM 713 C CA . LEU A 1 88 ? 1.359 -2.162 1.224 1.00 88.38 88 LEU A CA 1
ATOM 714 C C . LEU A 1 88 ? 2.600 -2.795 0.570 1.00 88.38 88 LEU A C 1
ATOM 716 O O . LEU A 1 88 ? 2.629 -2.970 -0.647 1.00 88.38 88 LEU A O 1
ATOM 720 N N . THR A 1 89 ? 3.584 -3.166 1.388 1.00 87.69 89 THR A N 1
ATOM 721 C CA . THR A 1 89 ? 4.804 -3.864 0.977 1.00 87.69 89 THR A CA 1
ATOM 722 C C . THR A 1 89 ? 4.480 -5.195 0.317 1.00 87.69 89 THR A C 1
ATOM 724 O O . THR A 1 89 ? 4.908 -5.413 -0.810 1.00 87.69 89 THR A O 1
ATOM 727 N N . ASP 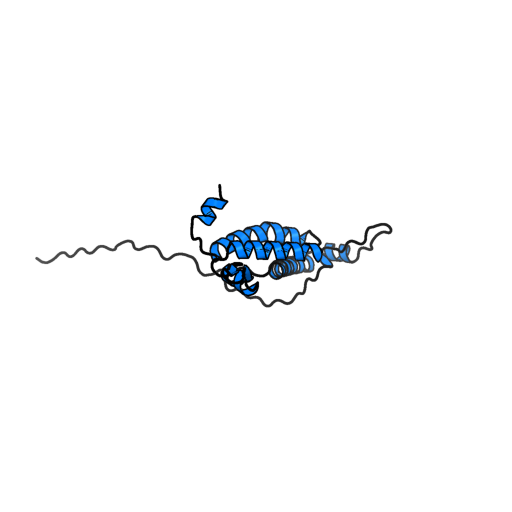A 1 90 ? 3.617 -6.016 0.927 1.00 88.81 90 ASP A N 1
ATOM 728 C CA . ASP A 1 90 ? 3.216 -7.308 0.352 1.00 88.81 90 ASP A CA 1
ATOM 729 C C . ASP A 1 90 ? 2.601 -7.146 -1.042 1.00 88.81 90 ASP A C 1
ATOM 731 O O . ASP A 1 90 ? 2.888 -7.917 -1.959 1.00 88.81 90 ASP A O 1
ATOM 735 N N . TYR A 1 91 ? 1.753 -6.130 -1.225 1.00 87.94 91 TYR A N 1
ATOM 736 C CA . TYR A 1 91 ? 1.133 -5.861 -2.520 1.00 87.94 91 TYR A CA 1
ATOM 737 C C . TYR A 1 91 ? 2.153 -5.438 -3.578 1.00 87.94 91 TYR A C 1
ATOM 739 O O . TYR A 1 91 ? 2.118 -5.949 -4.701 1.00 87.94 91 TYR A O 1
ATOM 747 N N . ILE A 1 92 ? 3.051 -4.516 -3.227 1.00 85.56 92 ILE A N 1
ATOM 748 C CA . ILE A 1 92 ? 4.106 -4.031 -4.122 1.00 85.56 92 ILE A CA 1
ATOM 749 C C . ILE A 1 92 ? 5.046 -5.175 -4.501 1.00 85.56 92 ILE A C 1
ATOM 751 O O . ILE A 1 92 ? 5.340 -5.354 -5.682 1.00 85.56 92 ILE A O 1
ATOM 755 N N . ASP A 1 93 ? 5.466 -5.979 -3.529 1.00 84.56 93 ASP A N 1
ATOM 756 C CA . ASP A 1 93 ? 6.395 -7.083 -3.744 1.00 84.56 93 ASP A CA 1
ATOM 757 C C . ASP A 1 93 ? 5.777 -8.153 -4.639 1.00 84.56 93 ASP A C 1
ATOM 759 O O . ASP A 1 93 ? 6.388 -8.531 -5.637 1.00 84.56 93 ASP A O 1
ATOM 763 N N . ARG A 1 94 ? 4.534 -8.584 -4.370 1.00 85.31 94 ARG A N 1
ATOM 764 C CA . ARG A 1 94 ? 3.814 -9.531 -5.244 1.00 85.31 94 ARG A CA 1
ATOM 765 C C . ARG A 1 94 ? 3.764 -9.029 -6.684 1.00 85.31 94 ARG A C 1
ATOM 767 O O . ARG A 1 94 ? 4.088 -9.775 -7.603 1.00 85.31 94 ARG A O 1
ATOM 774 N N . ARG A 1 95 ? 3.421 -7.755 -6.894 1.00 84.19 95 ARG A N 1
ATOM 775 C CA . ARG A 1 95 ? 3.337 -7.182 -8.243 1.00 84.19 95 ARG A CA 1
ATOM 776 C C . ARG A 1 95 ? 4.695 -7.116 -8.933 1.00 84.19 95 ARG A C 1
ATOM 778 O O . ARG A 1 95 ? 4.801 -7.492 -10.099 1.00 84.19 95 ARG A O 1
ATOM 785 N N . ARG A 1 96 ? 5.725 -6.664 -8.218 1.00 82.69 96 ARG A N 1
ATOM 786 C CA . ARG A 1 96 ? 7.097 -6.582 -8.727 1.00 82.69 96 ARG A CA 1
ATOM 787 C C . ARG A 1 96 ? 7.644 -7.950 -9.109 1.00 82.69 96 ARG A C 1
ATOM 789 O O . ARG A 1 96 ? 8.280 -8.068 -10.150 1.00 82.69 96 ARG A O 1
ATOM 796 N N . LYS A 1 97 ? 7.343 -8.994 -8.336 1.00 81.69 97 LYS A N 1
ATOM 797 C CA . LYS A 1 97 ? 7.676 -10.375 -8.708 1.00 81.69 97 LYS A CA 1
ATOM 798 C C . LYS A 1 97 ? 7.000 -10.784 -10.016 1.00 81.69 97 LYS A C 1
ATOM 800 O O . LYS A 1 97 ? 7.681 -11.272 -10.911 1.00 81.69 97 LYS A O 1
ATOM 805 N N . THR A 1 98 ? 5.695 -10.535 -10.165 1.00 83.56 98 THR A N 1
ATOM 806 C CA . THR A 1 98 ? 4.949 -10.893 -11.384 1.00 83.56 98 THR A CA 1
ATOM 807 C C . THR A 1 98 ? 5.516 -10.214 -12.632 1.00 83.56 98 THR A C 1
ATOM 809 O O . THR A 1 98 ? 5.788 -10.885 -13.625 1.00 83.56 98 THR A O 1
ATOM 812 N N . ILE A 1 99 ? 5.732 -8.894 -12.587 1.00 82.00 99 ILE A N 1
ATOM 813 C CA . ILE A 1 99 ? 6.299 -8.162 -13.730 1.00 82.00 99 ILE A CA 1
ATOM 814 C C . ILE A 1 99 ? 7.759 -8.558 -13.980 1.00 82.00 99 ILE A C 1
ATOM 816 O O . ILE A 1 99 ? 8.196 -8.620 -15.125 1.00 82.00 99 ILE A O 1
ATOM 820 N N . GLY A 1 100 ? 8.503 -8.870 -12.916 1.00 80.88 100 GLY A N 1
ATOM 821 C CA . GLY A 1 100 ? 9.869 -9.362 -12.994 1.00 80.88 100 GLY A CA 1
ATOM 822 C C . GLY A 1 100 ? 9.987 -10.668 -13.742 1.00 80.88 100 GLY A C 1
ATOM 823 O O . GLY A 1 100 ? 10.794 -10.758 -14.661 1.00 80.88 100 GLY A O 1
ATOM 824 N N . ALA A 1 101 ? 9.163 -11.650 -13.381 1.00 82.44 101 ALA A N 1
ATOM 825 C CA . ALA A 1 101 ? 9.101 -12.927 -14.077 1.00 82.44 101 ALA A CA 1
ATOM 826 C C . ALA A 1 101 ? 8.786 -12.714 -15.565 1.00 82.44 101 ALA A C 1
ATOM 828 O O . ALA A 1 101 ? 9.543 -13.164 -16.416 1.00 82.44 101 ALA A O 1
ATOM 829 N N . TYR A 1 102 ? 7.757 -11.917 -15.873 1.00 82.56 102 TYR A N 1
ATOM 830 C CA . TYR A 1 102 ? 7.377 -11.601 -17.253 1.00 82.56 102 TYR A CA 1
ATOM 831 C C . TYR A 1 102 ? 8.514 -10.955 -18.063 1.00 82.56 102 TYR A C 1
ATOM 833 O O . TYR A 1 102 ? 8.836 -11.390 -19.164 1.00 82.56 102 TYR A O 1
ATOM 841 N N . ILE A 1 103 ? 9.172 -9.930 -17.514 1.00 80.94 103 ILE A N 1
ATOM 842 C CA . ILE A 1 103 ? 10.265 -9.233 -18.208 1.00 80.94 103 ILE A CA 1
ATOM 843 C C . ILE A 1 103 ? 11.485 -10.144 -18.386 1.00 80.94 103 ILE A C 1
ATOM 845 O O . ILE A 1 103 ? 12.116 -10.099 -19.441 1.00 80.94 103 ILE A O 1
ATOM 849 N N . SER A 1 104 ? 11.800 -10.964 -17.380 1.00 77.12 104 SER A N 1
ATOM 850 C CA . SER A 1 104 ? 12.956 -11.869 -17.404 1.00 77.12 104 SER A CA 1
ATOM 851 C C . SER A 1 104 ? 12.787 -13.004 -18.413 1.00 77.12 104 SER A C 1
ATOM 853 O O . SER A 1 104 ? 13.768 -13.435 -19.008 1.00 77.12 104 SER A O 1
ATOM 855 N N . THR A 1 105 ? 11.562 -13.497 -18.606 1.00 79.12 105 THR A N 1
ATOM 856 C CA . THR A 1 105 ? 11.280 -14.592 -19.542 1.00 79.12 105 THR A CA 1
ATOM 857 C C . THR A 1 105 ? 11.158 -14.099 -20.984 1.00 79.12 105 THR A C 1
ATOM 859 O O . THR A 1 105 ? 11.693 -14.736 -21.888 1.00 79.12 105 THR A O 1
ATOM 862 N N . ASP A 1 106 ? 10.516 -12.947 -21.210 1.00 72.31 106 ASP A N 1
ATOM 863 C CA . ASP A 1 106 ? 10.026 -12.599 -22.550 1.00 72.31 106 ASP A CA 1
ATOM 864 C C . ASP A 1 106 ? 10.829 -11.501 -23.268 1.00 72.31 106 ASP A C 1
ATOM 866 O O . ASP A 1 106 ? 10.558 -11.207 -24.438 1.00 72.31 106 ASP A O 1
ATOM 870 N N . ARG A 1 107 ? 11.801 -10.839 -22.615 1.00 77.44 107 ARG A N 1
ATOM 871 C CA . ARG A 1 107 ? 12.431 -9.632 -23.187 1.00 77.44 107 ARG A CA 1
ATOM 872 C C . ARG A 1 107 ? 13.952 -9.546 -23.049 1.00 77.44 107 ARG A C 1
ATOM 874 O O . ARG A 1 107 ? 14.477 -9.004 -22.083 1.00 77.44 107 ARG A O 1
ATOM 881 N N . SER A 1 108 ? 14.643 -9.838 -24.152 1.00 80.94 108 SER A N 1
ATOM 882 C CA . SER A 1 108 ? 16.091 -9.607 -24.319 1.00 80.94 108 SER A CA 1
ATOM 883 C C . SER A 1 108 ? 16.527 -8.139 -24.175 1.00 80.94 108 SER A C 1
ATOM 885 O O . SER A 1 108 ? 17.683 -7.856 -23.864 1.00 80.94 108 SER A O 1
ATOM 887 N N . ILE A 1 109 ? 15.614 -7.174 -24.366 1.00 81.19 109 ILE A N 1
ATOM 888 C CA . ILE A 1 109 ? 15.923 -5.749 -24.162 1.00 81.19 109 ILE A CA 1
ATOM 889 C C . ILE A 1 109 ? 16.255 -5.434 -22.699 1.00 81.19 109 ILE A C 1
ATOM 891 O O . ILE A 1 109 ? 17.009 -4.500 -22.434 1.00 81.19 109 ILE A O 1
ATOM 895 N N . PHE A 1 110 ? 15.727 -6.212 -21.751 1.00 79.12 110 PHE A N 1
ATOM 896 C CA . PHE A 1 110 ? 16.023 -6.024 -20.337 1.00 79.12 110 PHE A CA 1
ATOM 897 C C . PHE A 1 110 ? 17.496 -6.311 -20.032 1.00 79.12 110 PHE A C 1
ATOM 899 O O . PHE A 1 110 ? 18.144 -5.509 -19.359 1.00 79.12 110 PHE A O 1
ATOM 906 N N . ASP A 1 111 ? 18.054 -7.374 -20.614 1.00 81.75 111 ASP A N 1
ATOM 907 C CA . ASP A 1 111 ? 19.475 -7.707 -20.480 1.00 81.75 111 ASP A CA 1
ATOM 908 C C . ASP A 1 111 ? 20.368 -6.617 -21.079 1.00 81.75 111 ASP A C 1
ATOM 910 O O . ASP A 1 111 ? 21.368 -6.220 -20.477 1.00 81.75 111 ASP A O 1
ATOM 914 N N . LEU A 1 112 ? 19.972 -6.055 -22.226 1.00 83.94 112 LEU A N 1
ATOM 915 C CA . LEU A 1 112 ? 20.670 -4.918 -22.833 1.00 83.94 112 LEU A CA 1
ATOM 916 C C . LEU A 1 112 ? 20.643 -3.677 -21.927 1.00 83.94 112 LEU A C 1
ATOM 918 O O . LEU A 1 112 ? 21.662 -3.003 -21.784 1.00 83.94 112 LEU A O 1
ATOM 922 N N . CYS A 1 113 ? 19.509 -3.380 -21.285 1.00 79.62 113 CYS A N 1
ATOM 923 C CA . CYS A 1 113 ? 19.400 -2.274 -20.331 1.00 79.62 113 CYS A CA 1
ATOM 924 C C . CYS A 1 113 ? 20.239 -2.505 -19.068 1.00 79.62 113 CYS A C 1
ATOM 926 O O . CYS A 1 113 ? 20.863 -1.565 -18.577 1.00 79.62 113 CYS A O 1
ATOM 928 N N . LYS A 1 114 ? 20.279 -3.738 -18.554 1.00 80.38 114 LYS A N 1
ATOM 929 C CA . LYS A 1 114 ? 21.043 -4.107 -17.355 1.00 80.38 114 LYS A CA 1
ATOM 930 C C . LYS A 1 114 ? 22.553 -4.022 -17.580 1.00 80.38 114 LYS A C 1
ATOM 932 O O . LYS A 1 114 ? 23.275 -3.573 -16.693 1.00 80.38 114 LYS A O 1
ATOM 937 N N . ASN A 1 115 ? 23.007 -4.403 -18.772 1.00 82.94 115 ASN A N 1
ATOM 938 C CA . ASN A 1 115 ? 24.416 -4.362 -19.168 1.00 82.94 115 ASN A CA 1
ATOM 939 C C . ASN A 1 115 ? 24.867 -2.976 -19.671 1.00 82.94 115 ASN A C 1
ATOM 941 O O . ASN A 1 115 ? 26.051 -2.765 -19.922 1.00 82.94 115 ASN A O 1
ATOM 945 N N . GLY A 1 116 ? 23.942 -2.027 -19.835 1.00 80.50 116 GLY A N 1
ATOM 946 C CA . GLY A 1 116 ? 24.249 -0.673 -20.280 1.00 80.50 116 GLY A CA 1
ATOM 947 C C . GLY A 1 116 ? 25.013 0.128 -19.224 1.00 80.50 116 GLY A C 1
ATOM 948 O O . GLY A 1 116 ? 24.523 0.365 -18.119 1.00 80.50 116 GLY A O 1
ATOM 949 N N . GLU A 1 117 ? 26.204 0.607 -19.574 1.00 76.06 117 GLU A N 1
ATOM 950 C CA . GLU A 1 117 ? 27.002 1.443 -18.679 1.00 76.06 117 GLU A CA 1
ATOM 951 C C . GLU A 1 117 ? 26.413 2.853 -18.532 1.00 76.06 117 GLU A C 1
ATOM 953 O O . GLU A 1 117 ? 25.940 3.482 -19.487 1.00 76.06 117 GLU A O 1
ATOM 958 N N . ARG A 1 118 ? 26.478 3.400 -17.312 1.00 75.94 118 ARG A N 1
ATOM 959 C CA . ARG A 1 118 ? 26.102 4.797 -17.073 1.00 75.94 118 ARG A CA 1
ATOM 960 C C . ARG A 1 118 ? 27.111 5.720 -17.746 1.00 75.94 118 ARG A C 1
ATOM 962 O O . ARG A 1 118 ? 28.309 5.648 -17.490 1.00 75.94 118 ARG A O 1
ATOM 969 N N . ARG A 1 119 ? 26.613 6.667 -18.542 1.00 80.00 119 ARG A N 1
ATOM 970 C CA . ARG A 1 119 ? 27.458 7.707 -19.138 1.00 80.00 119 ARG A CA 1
ATOM 971 C C . ARG A 1 119 ? 27.969 8.675 -18.070 1.00 80.00 119 ARG A C 1
ATOM 973 O O . ARG A 1 119 ? 27.301 8.957 -17.069 1.00 80.00 119 ARG A O 1
ATOM 980 N N . ARG A 1 120 ? 29.159 9.228 -18.294 1.00 79.88 120 ARG A N 1
ATOM 981 C CA . ARG A 1 120 ? 29.746 10.244 -17.415 1.00 79.88 120 ARG A CA 1
ATOM 982 C C . ARG A 1 120 ? 28.835 11.478 -17.349 1.00 79.88 120 ARG A C 1
ATOM 984 O O . ARG A 1 120 ? 28.405 11.978 -18.382 1.00 79.88 120 ARG A O 1
ATOM 991 N N . GLY A 1 121 ? 28.546 11.956 -16.138 1.00 81.19 121 GLY A N 1
ATOM 992 C CA . GLY A 1 121 ? 27.659 13.104 -15.893 1.00 81.19 121 GLY A CA 1
ATOM 993 C C . GLY A 1 121 ? 26.181 12.751 -15.678 1.00 81.19 121 GLY A C 1
ATOM 994 O O . GLY A 1 121 ? 25.394 13.630 -15.338 1.00 81.19 121 GLY A O 1
ATOM 995 N N . THR A 1 122 ? 25.791 11.479 -15.817 1.00 75.88 122 THR A N 1
ATOM 996 C CA . THR A 1 122 ? 24.424 11.045 -15.493 1.00 75.88 122 THR A CA 1
ATOM 997 C C . THR A 1 122 ? 24.250 10.893 -13.981 1.00 75.88 122 THR A C 1
ATOM 999 O O . THR A 1 122 ? 25.090 10.293 -13.311 1.00 75.88 122 THR A O 1
ATOM 1002 N N . ASN A 1 123 ? 23.144 11.401 -13.433 1.00 71.50 123 ASN A N 1
ATOM 1003 C CA . ASN A 1 123 ? 22.848 11.283 -12.004 1.00 71.50 123 ASN A CA 1
ATOM 1004 C C . ASN A 1 123 ? 22.700 9.814 -11.568 1.00 71.50 123 ASN A C 1
ATOM 1006 O O . ASN A 1 123 ? 22.006 9.027 -12.215 1.00 71.50 123 ASN A O 1
ATOM 1010 N N . SER A 1 124 ? 23.287 9.471 -10.419 1.00 68.06 124 SER A N 1
ATOM 1011 C CA . SER A 1 124 ? 23.159 8.160 -9.768 1.00 68.06 124 SER A CA 1
ATOM 1012 C C . SER A 1 124 ? 21.752 7.972 -9.178 1.00 68.06 124 SER A C 1
ATOM 1014 O O . SER A 1 124 ? 21.538 8.104 -7.973 1.00 68.06 124 SER A O 1
ATOM 1016 N N . ARG A 1 125 ? 20.762 7.684 -10.026 1.00 70.56 125 ARG A N 1
ATOM 1017 C CA . ARG A 1 125 ? 19.431 7.226 -9.595 1.00 70.56 125 ARG A CA 1
ATOM 1018 C C . ARG A 1 125 ? 19.394 5.707 -9.606 1.00 70.56 125 ARG A C 1
ATOM 1020 O O . ARG A 1 125 ? 19.854 5.126 -10.582 1.00 70.56 125 ARG A O 1
ATOM 1027 N N . ARG A 1 126 ? 18.838 5.081 -8.563 1.00 74.62 126 ARG A N 1
ATOM 1028 C CA . ARG A 1 126 ? 18.540 3.638 -8.577 1.00 74.62 126 ARG A CA 1
ATOM 1029 C C . ARG A 1 126 ? 17.580 3.343 -9.723 1.00 74.62 126 ARG A C 1
ATOM 1031 O O . ARG A 1 126 ? 16.675 4.141 -9.964 1.00 74.62 126 ARG A O 1
ATOM 1038 N N . TRP A 1 127 ? 17.784 2.242 -10.427 1.00 75.12 127 TRP A N 1
ATOM 1039 C CA . TRP A 1 127 ? 16.813 1.769 -11.400 1.00 75.12 127 TRP A CA 1
ATOM 1040 C C . TRP A 1 127 ? 15.638 1.115 -10.692 1.00 75.12 127 TRP A C 1
ATOM 1042 O O . TRP A 1 127 ? 15.735 0.699 -9.536 1.00 75.12 127 TRP A O 1
ATOM 1052 N N . TRP A 1 128 ? 14.508 1.016 -11.383 1.00 71.56 128 TRP A N 1
ATOM 1053 C CA . TRP A 1 128 ? 13.343 0.368 -10.796 1.00 71.56 128 TRP A CA 1
ATOM 1054 C C . TRP A 1 128 ? 13.603 -1.129 -10.534 1.00 71.56 128 TRP A C 1
ATOM 1056 O O . TRP A 1 128 ? 13.126 -1.627 -9.518 1.00 71.56 128 TRP A O 1
ATOM 1066 N N . TRP A 1 129 ? 14.438 -1.784 -11.358 1.00 73.88 129 TRP A N 1
ATOM 1067 C CA . TRP A 1 129 ? 14.903 -3.172 -11.196 1.00 73.88 129 TRP A CA 1
ATOM 1068 C C . TRP A 1 129 ? 16.047 -3.357 -10.181 1.00 73.88 129 TRP A C 1
ATOM 1070 O O . TRP A 1 129 ? 16.414 -4.488 -9.886 1.00 73.88 129 TRP A O 1
ATOM 1080 N N . ASP A 1 130 ? 16.605 -2.273 -9.626 1.00 73.62 130 ASP A N 1
ATOM 1081 C CA . ASP A 1 130 ? 17.573 -2.343 -8.513 1.00 73.62 130 ASP A CA 1
ATOM 1082 C C . ASP A 1 130 ? 16.859 -2.472 -7.146 1.00 73.62 130 ASP A C 1
ATOM 1084 O O . ASP A 1 130 ? 17.499 -2.487 -6.092 1.00 73.62 130 ASP A O 1
ATOM 1088 N N . GLN A 1 131 ? 15.522 -2.490 -7.137 1.00 71.50 131 GLN A N 1
ATOM 1089 C CA . GLN A 1 131 ? 14.714 -2.702 -5.936 1.00 71.50 131 GLN A CA 1
ATOM 1090 C C . GLN A 1 131 ? 14.591 -4.205 -5.644 1.00 71.50 131 GLN A C 1
ATOM 1092 O O . GLN A 1 131 ? 14.550 -4.997 -6.584 1.00 71.50 131 GLN A O 1
ATOM 1097 N N . PRO A 1 132 ? 14.521 -4.617 -4.364 1.00 63.53 132 PRO A N 1
ATOM 1098 C CA . PRO A 1 132 ? 14.437 -6.028 -4.010 1.00 63.53 132 PRO A CA 1
ATOM 1099 C C . PRO A 1 132 ? 13.186 -6.659 -4.636 1.00 63.53 132 PRO A C 1
ATOM 1101 O O . PRO A 1 132 ? 12.058 -6.320 -4.293 1.00 63.53 132 PRO A O 1
ATOM 1104 N N . MET A 1 133 ? 13.409 -7.576 -5.572 1.00 57.56 133 MET A N 1
ATOM 1105 C CA . MET A 1 133 ? 12.411 -8.475 -6.147 1.00 57.56 133 MET A CA 1
ATOM 1106 C C . MET A 1 133 ? 12.728 -9.870 -5.608 1.00 57.56 133 MET A C 1
ATOM 1108 O O . MET A 1 133 ? 13.186 -10.734 -6.345 1.00 57.56 133 MET A O 1
ATOM 1112 N N . ASN A 1 134 ? 12.610 -10.079 -4.293 1.00 47.41 134 ASN A N 1
ATOM 1113 C CA . ASN A 1 134 ? 12.874 -11.404 -3.722 1.00 47.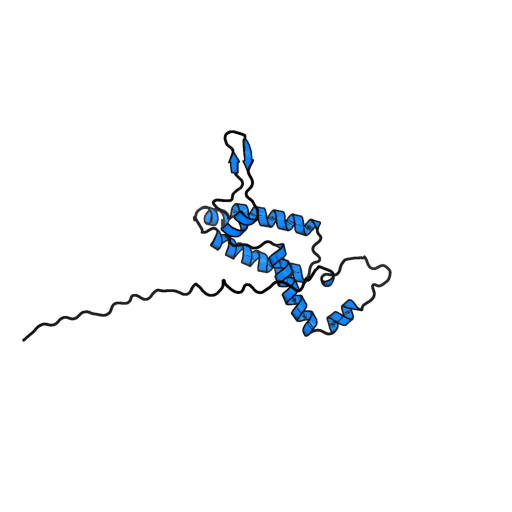41 134 ASN A CA 1
ATOM 1114 C C . ASN A 1 134 ? 11.871 -12.396 -4.316 1.00 47.41 134 ASN A C 1
ATOM 1116 O O . ASN A 1 134 ? 10.675 -12.161 -4.210 1.00 47.41 134 ASN A O 1
ATOM 1120 N N . ALA A 1 135 ? 12.322 -13.477 -4.952 1.00 45.09 135 ALA A N 1
ATOM 1121 C CA . ALA A 1 13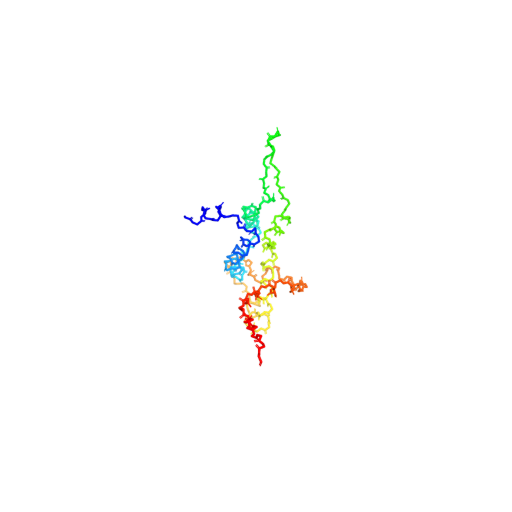5 ? 11.463 -14.376 -5.727 1.00 45.09 135 ALA A CA 1
ATOM 1122 C C . ALA A 1 135 ? 10.547 -15.273 -4.871 1.00 45.09 135 ALA A C 1
ATOM 1124 O O . ALA A 1 135 ? 9.546 -15.768 -5.376 1.00 45.09 135 ALA A O 1
ATOM 1125 N N . ASP A 1 136 ? 10.783 -15.386 -3.564 1.00 39.97 136 ASP A N 1
ATOM 1126 C CA . ASP A 1 136 ? 10.122 -16.423 -2.765 1.00 39.97 136 ASP A CA 1
ATOM 1127 C C . ASP A 1 136 ? 8.936 -15.847 -1.988 1.00 39.97 136 ASP A C 1
ATOM 1129 O O . ASP A 1 136 ? 9.103 -15.070 -1.050 1.00 39.97 136 ASP A O 1
ATOM 1133 N N . LEU A 1 137 ? 7.715 -16.116 -2.447 1.00 41.59 137 LEU A N 1
ATOM 1134 C CA . LEU A 1 137 ? 6.510 -16.103 -1.614 1.00 41.59 137 LEU A CA 1
ATOM 1135 C C . LEU A 1 137 ? 5.610 -17.218 -2.142 1.00 41.59 137 LEU A C 1
ATOM 1137 O O . LEU A 1 137 ? 5.121 -17.132 -3.266 1.00 41.59 137 LEU A O 1
ATOM 1141 N N . GLU A 1 138 ? 5.456 -18.262 -1.336 1.00 39.12 138 GLU A N 1
ATOM 1142 C CA . GLU A 1 138 ? 4.581 -19.398 -1.601 1.00 39.12 138 GLU A CA 1
ATOM 1143 C C . GLU A 1 138 ? 3.139 -18.910 -1.821 1.00 39.12 138 GLU A C 1
ATOM 1145 O O . GLU A 1 138 ? 2.631 -18.036 -1.112 1.00 39.12 138 GLU A O 1
ATOM 1150 N N . SER A 1 139 ? 2.512 -19.427 -2.875 1.00 39.25 139 SER A N 1
ATOM 1151 C CA . SER A 1 139 ? 1.181 -19.038 -3.330 1.00 39.25 139 SER A CA 1
ATOM 1152 C C . SER A 1 139 ? 0.102 -19.427 -2.320 1.00 39.25 139 SER A C 1
ATOM 1154 O O . SER A 1 139 ? -0.220 -20.602 -2.181 1.00 39.25 139 SER A O 1
ATOM 1156 N N . GLU A 1 140 ? -0.543 -18.446 -1.691 1.00 34.69 140 GLU A N 1
ATOM 1157 C CA . GLU A 1 140 ? -1.855 -18.644 -1.066 1.00 34.69 140 GLU A CA 1
ATOM 1158 C C . GLU A 1 140 ? -2.949 -18.140 -2.017 1.00 34.69 140 GLU A C 1
ATOM 1160 O O . GLU A 1 140 ? -3.410 -16.997 -1.948 1.00 34.69 140 GLU A O 1
ATOM 1165 N N . GLU A 1 141 ? -3.350 -19.007 -2.947 1.00 42.62 141 GLU A N 1
ATOM 1166 C CA . GLU A 1 141 ? -4.569 -18.853 -3.741 1.00 42.62 141 GLU A CA 1
ATOM 1167 C C . GLU A 1 141 ? -5.764 -19.476 -3.010 1.00 42.62 141 GLU A C 1
ATOM 1169 O O . GLU A 1 141 ? -6.171 -20.586 -3.326 1.00 42.62 141 GLU A O 1
ATOM 1174 N N . VAL A 1 142 ? -6.368 -18.785 -2.038 1.00 38.03 142 VAL A N 1
ATOM 1175 C CA . VAL A 1 142 ? -7.693 -19.191 -1.523 1.00 38.03 142 VAL A CA 1
ATOM 1176 C C . VAL A 1 142 ? -8.504 -17.971 -1.078 1.00 38.03 142 VAL A C 1
ATOM 1178 O O . VAL A 1 142 ? -8.678 -17.727 0.110 1.00 38.03 142 VAL A O 1
ATOM 1181 N N . ALA A 1 143 ? -9.002 -17.159 -2.015 1.00 36.47 143 ALA A N 1
ATOM 1182 C CA . ALA A 1 143 ? -10.035 -16.163 -1.675 1.00 36.47 143 ALA A CA 1
ATOM 1183 C C . ALA A 1 143 ? -10.900 -15.672 -2.854 1.00 36.47 143 ALA A C 1
ATOM 1185 O O . ALA A 1 143 ? -11.507 -14.610 -2.740 1.00 36.47 143 ALA A O 1
ATOM 1186 N N . SER A 1 144 ? -10.963 -16.384 -3.988 1.00 33.00 144 SER A N 1
ATOM 1187 C CA . SER A 1 144 ? -11.750 -15.929 -5.156 1.00 33.00 144 SER A CA 1
ATOM 1188 C C . SER A 1 144 ? -12.959 -16.807 -5.512 1.00 33.00 144 SER A C 1
ATOM 1190 O O . SER A 1 144 ? -13.604 -16.542 -6.519 1.00 33.00 144 SER A O 1
ATOM 1192 N N . SER A 1 145 ? -13.293 -17.838 -4.725 1.00 30.59 145 SER A N 1
ATOM 1193 C CA . SER A 1 145 ? -14.250 -18.876 -5.160 1.00 30.59 145 SER A CA 1
ATOM 1194 C C . SER A 1 145 ? -15.626 -18.875 -4.476 1.00 30.59 145 SER A C 1
ATOM 1196 O O . SER A 1 145 ? -16.424 -19.761 -4.762 1.00 30.59 145 SER A O 1
ATOM 1198 N N . VAL A 1 146 ? -15.956 -17.945 -3.579 1.00 37.03 146 VAL A N 1
ATOM 1199 C CA . VAL A 1 146 ? -17.239 -18.020 -2.850 1.00 37.03 146 VAL A CA 1
ATOM 1200 C C . VAL A 1 146 ? -18.010 -16.710 -2.868 1.00 37.03 146 VAL A C 1
ATOM 1202 O O . VAL A 1 146 ? -18.121 -16.089 -1.824 1.00 37.03 146 VAL A O 1
ATOM 1205 N N . VAL A 1 147 ? -18.556 -16.314 -4.028 1.00 35.97 147 VAL A N 1
ATOM 1206 C CA . VAL A 1 147 ? -19.901 -15.699 -4.130 1.00 35.97 147 VAL A CA 1
ATOM 1207 C C . VAL A 1 147 ? -20.443 -15.849 -5.567 1.00 35.97 147 VAL A C 1
ATOM 1209 O O . VAL A 1 147 ? -20.058 -15.080 -6.440 1.00 35.97 147 VAL A O 1
ATOM 1212 N N . SER A 1 148 ? -21.351 -16.804 -5.777 1.00 33.47 148 SER A N 1
ATOM 1213 C CA . SER A 1 148 ? -22.479 -16.757 -6.733 1.00 33.47 148 SER A CA 1
ATOM 1214 C C . SER A 1 148 ? -23.510 -17.756 -6.194 1.00 33.47 148 SER A C 1
ATOM 1216 O O . SER A 1 148 ? -23.292 -18.960 -6.253 1.00 33.47 148 SER A O 1
ATOM 1218 N N . GLU A 1 149 ? -24.383 -17.298 -5.299 1.00 32.25 149 GLU A N 1
ATOM 1219 C CA . GLU A 1 149 ? -25.775 -16.914 -5.599 1.00 32.25 149 GLU A CA 1
ATOM 1220 C C . GLU A 1 149 ? -26.718 -18.120 -5.586 1.00 32.25 149 GLU A C 1
ATOM 1222 O O . GLU A 1 149 ? -26.974 -18.779 -6.588 1.00 32.25 149 GLU A O 1
ATOM 1227 N N . ASP A 1 150 ? -27.232 -18.363 -4.381 1.00 32.50 150 ASP A N 1
ATOM 1228 C CA . ASP A 1 150 ? -28.489 -19.048 -4.126 1.00 32.50 150 ASP A CA 1
ATOM 1229 C C . ASP A 1 150 ? -29.617 -18.011 -4.267 1.00 32.50 150 ASP A C 1
ATOM 1231 O O . ASP A 1 150 ? -29.678 -17.060 -3.486 1.00 32.50 150 ASP A O 1
ATOM 1235 N N . ALA A 1 151 ? -30.435 -18.142 -5.315 1.00 36.84 151 ALA A N 1
ATOM 1236 C CA . ALA A 1 151 ? -31.759 -17.527 -5.441 1.00 36.84 151 ALA A CA 1
ATOM 1237 C C . ALA A 1 151 ? -32.488 -18.071 -6.685 1.00 36.84 151 ALA A C 1
ATOM 1239 O O . ALA A 1 151 ? -32.404 -17.501 -7.770 1.00 36.84 151 ALA A O 1
ATOM 1240 N N . SER A 1 152 ? -33.263 -19.147 -6.528 1.00 33.75 152 SER A N 1
ATOM 1241 C CA . SER A 1 152 ? -34.523 -19.295 -7.275 1.00 33.75 152 SER A CA 1
ATOM 1242 C C . SER A 1 152 ? -35.473 -20.253 -6.556 1.00 33.75 152 SER A C 1
ATOM 1244 O O . SER A 1 152 ? -35.564 -21.439 -6.853 1.00 33.75 152 SER A O 1
ATOM 1246 N N . GLU A 1 153 ? -36.214 -19.706 -5.598 1.00 38.72 153 GLU A N 1
ATOM 1247 C CA . GLU A 1 153 ? -37.472 -20.288 -5.144 1.00 38.72 153 GLU A CA 1
ATOM 1248 C C . GLU A 1 153 ? -38.560 -19.806 -6.121 1.00 38.72 153 GLU A C 1
ATOM 1250 O O . GLU A 1 153 ? -38.982 -18.650 -6.089 1.00 38.72 153 GLU A O 1
ATOM 1255 N N . VAL A 1 154 ? -38.966 -20.667 -7.059 1.00 36.97 154 VAL A N 1
ATOM 1256 C CA . VAL A 1 154 ? -40.167 -20.469 -7.887 1.00 36.97 154 VAL A CA 1
ATOM 1257 C C . VAL A 1 154 ? -41.013 -21.731 -7.776 1.00 36.97 154 VAL A C 1
ATOM 1259 O O . VAL A 1 154 ? -40.564 -22.838 -8.067 1.00 36.97 154 VAL A O 1
ATOM 1262 N N . GLY A 1 155 ? -42.231 -21.528 -7.272 1.00 37.12 155 GLY A N 1
ATOM 1263 C CA . GLY A 1 155 ? -43.138 -22.560 -6.796 1.00 37.12 155 GLY A CA 1
ATOM 1264 C C . GLY A 1 155 ? -43.527 -23.607 -7.834 1.00 37.12 155 GLY A C 1
ATOM 1265 O O . GLY A 1 155 ? -43.791 -23.307 -8.997 1.00 37.12 155 GLY A O 1
ATOM 1266 N N . SER A 1 156 ? -43.625 -24.847 -7.359 1.00 37.41 156 SER A N 1
ATOM 1267 C CA . SER A 1 156 ? -44.300 -25.938 -8.056 1.00 37.41 156 SER A CA 1
ATOM 1268 C C . SER A 1 156 ? -45.657 -26.194 -7.405 1.00 37.41 156 SER A C 1
ATOM 1270 O O . SER A 1 156 ? -45.793 -26.238 -6.184 1.00 37.41 156 SER A O 1
ATOM 1272 N N . GLN A 1 157 ? -46.656 -26.285 -8.273 1.00 35.97 157 GLN A N 1
ATOM 1273 C CA . GLN A 1 157 ? -48.086 -26.313 -8.010 1.00 35.97 157 GLN A CA 1
ATOM 1274 C C . GLN A 1 157 ? -48.515 -27.585 -7.264 1.00 35.97 157 GLN A C 1
ATOM 1276 O O . GLN A 1 157 ? -48.150 -28.691 -7.657 1.00 35.97 157 GLN A O 1
ATOM 1281 N N . SER A 1 158 ? -49.357 -27.432 -6.240 1.00 34.62 158 SER A N 1
ATOM 1282 C CA . SER A 1 158 ? -50.232 -28.495 -5.752 1.00 34.62 158 SER A CA 1
ATOM 1283 C C . SER A 1 158 ? -51.610 -28.329 -6.396 1.00 34.62 158 SER A C 1
ATOM 1285 O O . SER A 1 158 ? -52.315 -27.346 -6.176 1.00 34.62 158 SER A O 1
ATOM 1287 N N . SER A 1 159 ? -52.010 -29.300 -7.210 1.00 39.09 159 SER A N 1
ATOM 1288 C CA . SER A 1 159 ? -53.415 -29.523 -7.544 1.00 39.09 159 SER A CA 1
ATOM 1289 C C . SER A 1 159 ? -53.765 -30.916 -7.055 1.00 39.09 159 SER A C 1
ATOM 1291 O O . SER A 1 159 ? -53.371 -31.926 -7.628 1.00 39.09 159 SER A O 1
ATOM 1293 N N . ILE A 1 160 ? -54.418 -30.912 -5.899 1.00 41.69 160 ILE A N 1
ATOM 1294 C CA . ILE A 1 160 ? -55.233 -31.998 -5.380 1.00 41.69 160 ILE A CA 1
ATOM 1295 C C . ILE A 1 160 ? -56.550 -31.916 -6.154 1.00 41.69 160 ILE A C 1
ATOM 1297 O O . ILE A 1 160 ? -57.221 -30.889 -6.079 1.00 41.69 160 ILE A O 1
ATOM 1301 N N . GLU A 1 161 ? -56.917 -32.972 -6.872 1.00 46.88 161 GLU A N 1
ATOM 1302 C CA . GLU A 1 161 ? -58.312 -33.227 -7.230 1.00 46.88 161 GLU A CA 1
ATOM 1303 C C . GLU A 1 161 ? -58.681 -34.632 -6.751 1.00 46.88 161 GLU A C 1
ATOM 1305 O O . GLU A 1 161 ? -58.067 -35.632 -7.127 1.00 46.88 161 GLU A O 1
ATOM 1310 N N . ASP A 1 162 ? -59.656 -34.649 -5.846 1.00 43.53 162 ASP A N 1
ATOM 1311 C CA . ASP A 1 162 ? -60.321 -35.813 -5.278 1.00 43.53 162 ASP A CA 1
ATOM 1312 C C . ASP A 1 162 ? -61.369 -36.388 -6.249 1.00 43.53 162 ASP A C 1
ATOM 1314 O O . ASP A 1 162 ? -62.135 -35.651 -6.861 1.00 43.53 162 ASP A O 1
ATOM 1318 N N . SER A 1 163 ? -61.417 -37.722 -6.291 1.00 47.12 163 SER A N 1
ATOM 1319 C CA . SER A 1 163 ? -62.590 -38.616 -6.341 1.00 47.12 163 SER A CA 1
ATOM 1320 C C . SER A 1 163 ? -63.856 -38.239 -7.138 1.00 47.12 163 SER A C 1
ATOM 1322 O O . SER A 1 163 ? -64.630 -37.376 -6.726 1.00 47.12 163 SER A O 1
ATOM 1324 N N . ALA A 1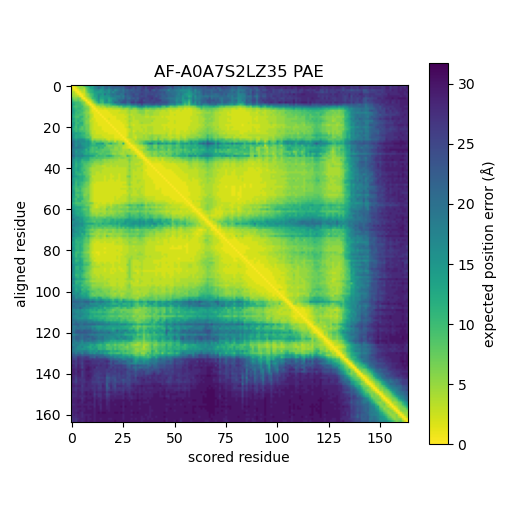 164 ? -64.184 -39.086 -8.126 1.00 42.59 164 ALA A N 1
ATOM 1325 C CA . ALA A 1 164 ? -65.505 -39.716 -8.300 1.00 42.59 164 ALA A CA 1
ATOM 1326 C C . ALA A 1 164 ? -65.379 -41.014 -9.117 1.00 42.59 164 ALA A C 1
ATOM 1328 O O . ALA A 1 164 ? -64.689 -40.983 -10.162 1.00 42.59 164 ALA A O 1
#

Radius of gyration: 24.91 Å; Cα contacts (8 Å, |Δi|>4): 101; chains: 1; bounding box: 95×54×56 Å

Organism: NCBI:txid267567

pLDDT: mean 73.51, std 20.24, range [30.59, 95.25]

Mean predicted aligned error: 13.8 Å

Secondary structure (DSSP, 8-state):
-HHHHHHHS---HHHHHHHHHHHHIIIIIHHHHH----HHHHHHHHHHHHHHHHHH-SSS--EE-TTT-PEEPPPHHHHHHHHT---HHHHHHHHHHHHHHHHHHH-HHHHHHHHPPPPTT---PPPGGGS-----------SSS---------PPP-------

Solvent-accessible surface area (backbone atoms only — not comparable to full-atom values): 10473 Å² total; per-residue (Å²): 120,66,75,57,53,69,69,67,44,92,67,55,26,44,59,53,27,52,56,51,47,52,52,44,48,64,53,52,46,58,42,56,72,76,42,69,78,46,73,69,56,47,54,53,48,50,53,50,50,51,56,53,39,34,69,47,22,81,80,43,35,76,42,67,40,88,87,81,66,47,75,48,71,58,58,70,65,61,20,27,58,60,14,64,49,77,56,69,62,59,55,44,46,56,50,46,35,55,54,46,54,53,44,71,74,76,36,74,65,55,58,55,58,71,70,51,78,83,60,90,91,62,80,94,67,78,53,58,85,74,48,89,60,72,83,84,71,86,86,82,87,81,85,87,86,85,86,85,82,92,84,82,92,73,89,80,85,86,82,86,81,82,87,134

Sequence (164 aa):
MIHRLLRGENMNPRVCGMFFKAVVQAVLLYGSETWVLTESAMRCLEGFYYRAACRMARENRPKKNSQTGEWTYPARKDVFEEVGLYTLTDYIDRRRKTIGAYISTDRSIFDLCKNGERRRGTNSRRWWWDQPMNADLESEEVASSVVSEDASEVGSQSSIEDSA